Protein AF-A0A9D4QXR5-F1 (afdb_monomer_lite)

Secondary structure (DSSP, 8-state):
-EEEEEEEEEPPPEEEEEEEEEPPPEEEEEEEEEPPPEEEEEEEEEPPPEEEESSEEEPPPEEEEEEE--

Foldseek 3Di:
DAEEEDAEEEDEAAEEEEAEDEDEAAAYEHAEYEDHAYHEEHAEYEDHHYHYDHDYYDDHNYHYHHDYDD

pLDDT: mean 74.31, std 4.17, range [56.75, 82.5]

Structure (mmCIF, N/CA/C/O backbone):
data_AF-A0A9D4QXR5-F1
#
_entry.id   AF-A0A9D4QXR5-F1
#
loop_
_atom_site.group_PDB
_atom_site.id
_atom_site.type_symbol
_atom_site.label_atom_id
_atom_site.label_alt_id
_atom_site.label_comp_id
_atom_site.label_asym_id
_atom_site.label_entity_id
_atom_site.label_seq_id
_atom_site.pdbx_PDB_ins_code
_atom_site.Cartn_x
_atom_site.Cartn_y
_atom_site.Cartn_z
_atom_site.occupancy
_atom_site.B_iso_or_equiv
_atom_site.auth_seq_id
_atom_site.auth_comp_id
_atom_site.auth_asym_id
_atom_site.auth_atom_id
_atom_site.pdbx_PDB_model_num
ATOM 1 N N . MET A 1 1 ? 3.053 10.323 2.433 1.00 71.94 1 MET A N 1
ATOM 2 C CA . MET A 1 1 ? 3.072 9.925 1.011 1.00 71.94 1 MET A CA 1
ATOM 3 C C . MET A 1 1 ? 4.313 9.084 0.807 1.00 71.94 1 MET A C 1
ATOM 5 O O . MET A 1 1 ? 5.352 9.478 1.322 1.00 71.9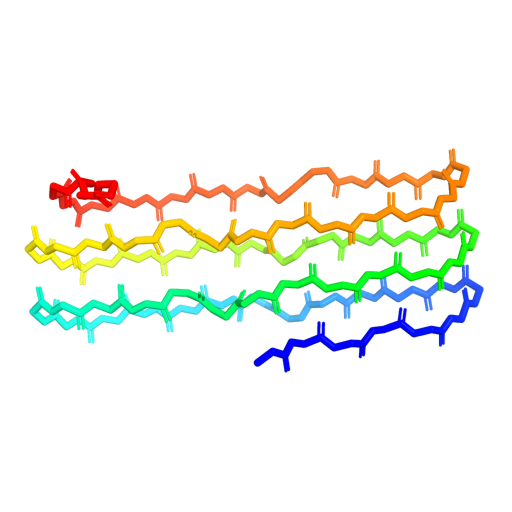4 1 MET A O 1
ATOM 9 N N . ILE A 1 2 ? 4.189 7.932 0.157 1.00 77.44 2 ILE A N 1
ATOM 10 C CA . ILE A 1 2 ? 5.320 7.082 -0.209 1.00 77.44 2 ILE A CA 1
ATOM 11 C C . ILE A 1 2 ? 5.498 7.186 -1.723 1.00 77.44 2 ILE A C 1
ATOM 13 O O . ILE A 1 2 ? 4.529 6.979 -2.449 1.00 77.44 2 ILE A O 1
ATOM 17 N N . ASP A 1 3 ? 6.707 7.532 -2.161 1.00 79.44 3 ASP A N 1
ATOM 18 C CA . ASP A 1 3 ? 7.088 7.641 -3.571 1.00 79.44 3 ASP A CA 1
ATOM 19 C C . ASP A 1 3 ? 8.181 6.610 -3.874 1.00 79.44 3 ASP A C 1
ATOM 21 O O . ASP A 1 3 ? 9.142 6.465 -3.111 1.00 79.44 3 ASP A O 1
ATOM 25 N N . CYS A 1 4 ? 8.004 5.846 -4.947 1.00 74.00 4 CYS A N 1
ATOM 26 C CA . CYS A 1 4 ? 8.938 4.819 -5.384 1.00 74.00 4 CYS A CA 1
ATOM 27 C C . CYS A 1 4 ? 9.182 4.930 -6.892 1.00 74.00 4 CYS A C 1
ATOM 29 O O . CYS A 1 4 ? 8.275 4.710 -7.697 1.00 74.00 4 CYS A O 1
ATOM 31 N N . ALA A 1 5 ? 10.438 5.169 -7.277 1.00 76.19 5 ALA A N 1
ATOM 32 C CA . ALA A 1 5 ? 10.865 5.227 -8.670 1.00 76.19 5 ALA A CA 1
ATOM 33 C C . ALA A 1 5 ? 12.015 4.244 -8.934 1.00 76.19 5 ALA A C 1
ATOM 35 O O . ALA A 1 5 ? 13.039 4.270 -8.250 1.00 76.19 5 ALA A O 1
ATOM 36 N N . GLY A 1 6 ? 11.873 3.366 -9.934 1.00 73.19 6 GLY A N 1
ATOM 37 C CA . GLY A 1 6 ? 12.947 2.431 -10.285 1.00 73.19 6 GLY A CA 1
ATOM 38 C C . GLY A 1 6 ? 12.540 1.239 -11.152 1.00 73.19 6 GLY A C 1
ATOM 39 O O . GLY A 1 6 ? 11.424 1.136 -11.656 1.00 73.19 6 GLY A O 1
ATOM 40 N N . LYS A 1 7 ? 13.476 0.304 -11.364 1.00 74.25 7 LYS A N 1
ATOM 41 C CA . LYS A 1 7 ? 13.196 -0.930 -12.125 1.00 74.25 7 LYS A CA 1
ATOM 42 C C . LYS A 1 7 ? 12.322 -1.908 -11.336 1.00 74.25 7 LYS A C 1
ATOM 44 O O . LYS A 1 7 ? 11.422 -2.498 -11.927 1.00 74.25 7 LYS A O 1
ATOM 49 N N . ALA A 1 8 ? 12.617 -2.071 -10.051 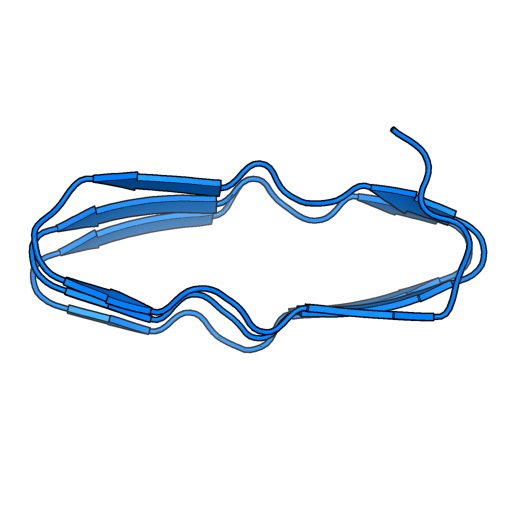1.00 74.94 8 ALA A N 1
ATOM 50 C CA . ALA A 1 8 ? 11.929 -2.959 -9.127 1.00 74.94 8 ALA A CA 1
ATOM 51 C C . 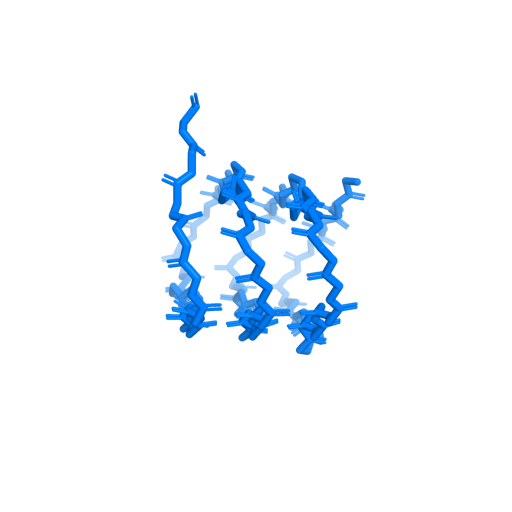ALA A 1 8 ? 11.881 -2.300 -7.744 1.00 74.94 8 ALA A C 1
ATOM 53 O O . ALA A 1 8 ? 12.913 -1.814 -7.281 1.00 74.94 8 ALA A O 1
ATOM 54 N N . TYR A 1 9 ? 10.712 -2.289 -7.103 1.00 73.44 9 TYR A N 1
ATOM 55 C CA . TYR A 1 9 ? 10.560 -1.812 -5.727 1.00 73.44 9 TYR A CA 1
ATOM 56 C C . TYR A 1 9 ? 9.628 -2.732 -4.935 1.00 73.44 9 TYR A C 1
ATOM 58 O O . TYR A 1 9 ? 8.611 -3.199 -5.456 1.00 73.44 9 TYR A O 1
ATOM 66 N N . GLN A 1 10 ? 9.981 -2.982 -3.676 1.00 77.19 10 GLN A N 1
ATOM 67 C CA . GLN A 1 10 ? 9.119 -3.650 -2.705 1.00 77.19 10 GLN A CA 1
ATOM 68 C C . GLN A 1 10 ? 8.889 -2.708 -1.534 1.00 77.19 10 GLN A C 1
ATOM 70 O O . GLN A 1 10 ? 9.836 -2.243 -0.901 1.00 77.19 10 GLN A O 1
ATOM 75 N N . LEU A 1 11 ? 7.621 -2.418 -1.269 1.00 75.06 11 LEU A N 1
ATOM 76 C CA . LEU A 1 11 ? 7.225 -1.600 -0.134 1.00 75.06 11 LEU A CA 1
ATOM 77 C C . LEU A 1 11 ? 7.061 -2.474 1.120 1.00 75.06 11 LEU A C 1
ATOM 79 O O . LEU A 1 11 ? 6.489 -3.564 1.027 1.00 75.06 11 LEU A O 1
ATOM 83 N N . PRO A 1 12 ? 7.540 -2.021 2.294 1.00 77.06 12 PRO A N 1
ATOM 84 C CA . PRO A 1 12 ? 7.387 -2.762 3.543 1.00 77.06 12 PRO A CA 1
ATOM 85 C C . PRO A 1 12 ? 5.922 -2.812 3.990 1.00 77.06 12 PRO A C 1
ATOM 87 O O . PRO A 1 12 ? 5.138 -1.926 3.652 1.00 77.06 12 PRO A O 1
ATOM 90 N N . LYS A 1 13 ? 5.557 -3.821 4.794 1.00 81.31 13 LYS A N 1
ATOM 91 C CA . LYS A 1 13 ? 4.223 -3.903 5.414 1.00 81.31 13 LYS A CA 1
ATOM 92 C C . LYS A 1 13 ? 3.926 -2.607 6.180 1.00 81.31 13 LYS A C 1
ATOM 94 O O . LYS A 1 13 ? 4.769 -2.125 6.934 1.00 81.31 13 LYS A O 1
ATOM 99 N N . ILE A 1 14 ? 2.721 -2.077 5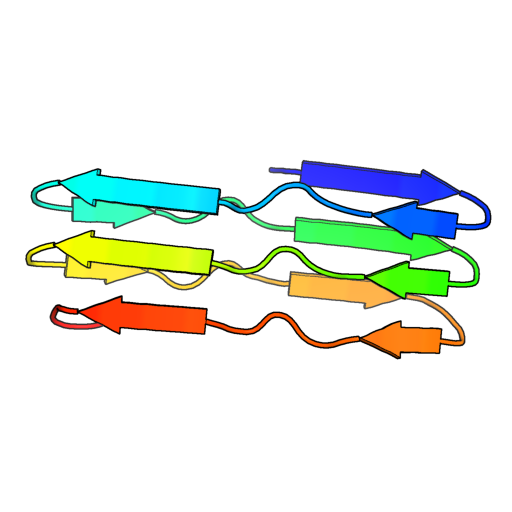.999 1.00 79.12 14 ILE A N 1
ATOM 100 C CA . ILE A 1 14 ? 2.189 -0.961 6.780 1.00 79.12 14 ILE A CA 1
ATOM 101 C C . ILE A 1 14 ? 1.243 -1.555 7.823 1.00 79.12 14 ILE A C 1
ATOM 103 O O . ILE A 1 14 ? 0.289 -2.239 7.461 1.00 79.12 14 ILE A O 1
ATOM 107 N N . ASP A 1 15 ? 1.521 -1.305 9.099 1.00 78.88 15 ASP A N 1
ATOM 108 C CA . ASP A 1 15 ? 0.688 -1.727 10.229 1.00 78.88 15 ASP A CA 1
ATOM 109 C C . ASP A 1 15 ? 0.267 -0.491 11.028 1.00 78.88 15 ASP A C 1
ATOM 111 O O . ASP A 1 15 ? 1.098 0.362 11.358 1.00 78.88 15 ASP A O 1
ATOM 115 N N . CYS A 1 16 ? -1.033 -0.338 11.258 1.00 71.56 16 CYS A N 1
ATOM 116 C CA . CYS A 1 16 ? -1.622 0.837 11.888 1.00 71.56 16 CYS A CA 1
ATOM 117 C C . CYS A 1 16 ? -2.631 0.417 12.961 1.00 71.56 16 CYS A C 1
ATOM 119 O O . CYS A 1 16 ? -3.684 -0.142 12.659 1.00 71.56 16 CYS A O 1
ATOM 121 N N . VAL A 1 17 ? -2.354 0.764 14.220 1.00 74.94 17 VAL A N 1
ATOM 122 C CA . VAL A 1 17 ? -3.237 0.472 15.359 1.00 74.94 17 VAL A CA 1
ATOM 123 C C . VAL A 1 17 ? -3.626 1.774 16.055 1.00 74.94 17 VAL A C 1
ATOM 125 O O . VAL A 1 17 ? -2.764 2.539 16.487 1.00 74.94 17 VAL A O 1
ATOM 128 N N . GLY A 1 18 ? -4.927 2.054 16.176 1.00 70.62 18 GLY A N 1
ATOM 129 C CA . GLY A 1 18 ? -5.387 3.286 16.824 1.00 70.62 18 GLY A CA 1
ATOM 130 C C . GLY A 1 18 ? -6.877 3.587 16.665 1.00 70.62 18 GLY A C 1
ATOM 131 O O . GLY A 1 18 ? -7.640 2.820 16.092 1.00 70.62 18 GLY A O 1
ATOM 132 N N . LYS A 1 19 ? -7.337 4.729 17.196 1.00 70.31 19 LYS A N 1
ATOM 133 C CA . LYS A 1 19 ? -8.756 5.129 17.079 1.00 70.31 19 LYS A CA 1
ATOM 134 C C . LYS A 1 19 ? -9.129 5.549 15.656 1.00 70.31 19 LYS A C 1
ATOM 136 O O . LYS A 1 19 ? -10.192 5.159 15.179 1.00 70.31 19 LYS A O 1
ATOM 141 N N . ALA A 1 20 ? -8.273 6.343 15.024 1.00 69.19 20 ALA A N 1
ATOM 142 C CA . ALA A 1 20 ? -8.430 6.834 13.666 1.00 69.19 20 ALA A CA 1
ATOM 143 C C . ALA A 1 20 ? -7.059 6.851 12.990 1.00 69.19 20 ALA A C 1
ATOM 145 O O . ALA A 1 20 ? -6.096 7.314 13.605 1.00 69.19 20 ALA A O 1
ATOM 146 N N . TYR A 1 21 ? -6.974 6.355 11.757 1.00 72.19 21 TYR A N 1
ATOM 147 C CA . TYR A 1 21 ? -5.736 6.403 10.983 1.00 72.19 21 TYR A CA 1
ATOM 148 C C . TYR A 1 21 ? -6.002 6.736 9.515 1.00 72.19 21 TYR A C 1
ATOM 150 O O . TYR A 1 21 ? -6.972 6.262 8.918 1.00 72.19 21 TYR A O 1
ATOM 158 N N . GLN A 1 22 ? -5.122 7.551 8.939 1.00 74.12 22 GLN A N 1
ATOM 159 C CA . GLN A 1 22 ? -5.092 7.830 7.508 1.00 74.12 22 GLN A CA 1
ATOM 160 C C . GLN A 1 22 ? -3.885 7.128 6.906 1.00 74.12 22 GLN A C 1
ATOM 162 O O . GLN A 1 22 ? -2.742 7.427 7.254 1.00 74.12 22 GLN A O 1
ATOM 167 N N . LEU A 1 23 ? -4.140 6.178 6.011 1.00 76.12 23 LEU A N 1
ATOM 168 C CA . LEU A 1 23 ? -3.070 5.477 5.319 1.00 76.12 23 LEU A CA 1
ATOM 169 C C . LEU A 1 23 ? -2.396 6.420 4.306 1.00 76.12 23 LEU A C 1
ATOM 171 O O . LEU A 1 23 ? -3.072 7.220 3.651 1.00 76.12 23 LEU A O 1
ATOM 175 N N . PRO A 1 24 ? -1.061 6.365 4.165 1.00 74.62 24 PRO A N 1
ATOM 176 C CA . PRO A 1 24 ? -0.342 7.278 3.288 1.00 74.62 24 PRO A CA 1
ATOM 177 C C . PRO A 1 24 ? -0.712 7.039 1.819 1.00 74.62 24 PRO A C 1
ATOM 179 O O . PRO A 1 24 ? -0.793 5.897 1.381 1.00 74.62 24 PRO A O 1
ATOM 182 N N . LYS A 1 25 ? -0.844 8.114 1.025 1.00 82.50 25 LYS A N 1
ATOM 183 C CA . LYS A 1 25 ? -0.872 8.004 -0.447 1.00 82.50 25 LYS A CA 1
ATOM 184 C C . LYS A 1 25 ? 0.380 7.259 -0.923 1.00 82.50 25 LYS A C 1
ATOM 186 O O . LYS A 1 25 ? 1.478 7.611 -0.479 1.00 82.50 25 LYS A O 1
ATOM 191 N N . ILE A 1 26 ? 0.208 6.297 -1.824 1.00 80.12 26 ILE A N 1
ATOM 192 C CA . ILE A 1 26 ? 1.294 5.550 -2.463 1.00 80.12 26 ILE A CA 1
ATOM 193 C C . ILE A 1 26 ? 1.337 5.939 -3.940 1.00 80.12 26 ILE A C 1
ATOM 195 O O . ILE A 1 26 ? 0.312 5.894 -4.619 1.00 80.12 26 ILE A O 1
ATOM 199 N N . ASP A 1 27 ? 2.516 6.339 -4.403 1.00 81.62 27 ASP A N 1
ATOM 200 C CA . ASP A 1 27 ? 2.800 6.720 -5.785 1.00 81.62 27 ASP A CA 1
ATOM 201 C C . ASP A 1 27 ? 4.007 5.912 -6.274 1.00 81.62 27 ASP A C 1
ATOM 203 O O . ASP A 1 27 ? 5.048 5.885 -5.613 1.00 81.62 27 ASP A O 1
ATOM 207 N N . CYS A 1 28 ? 3.858 5.159 -7.361 1.00 74.56 28 CYS A N 1
ATOM 208 C CA . CYS A 1 28 ? 4.901 4.257 -7.852 1.00 74.56 28 CYS A CA 1
ATOM 209 C C . CYS A 1 28 ? 5.054 4.343 -9.373 1.00 74.56 28 CYS A C 1
ATOM 211 O O . CYS A 1 28 ? 4.100 4.121 -10.120 1.00 74.56 28 CYS A O 1
ATOM 213 N N . ALA A 1 29 ? 6.283 4.561 -9.845 1.00 76.88 29 ALA A N 1
ATOM 214 C CA . ALA A 1 29 ? 6.615 4.634 -11.267 1.00 76.88 29 ALA A CA 1
ATOM 215 C C . ALA A 1 29 ? 7.814 3.735 -11.617 1.00 76.88 29 ALA A C 1
ATOM 217 O O . ALA A 1 29 ? 8.870 3.782 -10.981 1.00 76.88 29 ALA A O 1
ATOM 218 N N . GLY A 1 30 ? 7.685 2.892 -12.648 1.00 73.56 30 GLY A N 1
ATOM 219 C CA . GLY A 1 30 ? 8.722 1.891 -12.942 1.00 73.56 30 GLY A CA 1
ATOM 220 C C . GLY A 1 30 ? 8.265 0.674 -13.746 1.00 73.56 30 GLY A C 1
ATOM 221 O O . GLY A 1 30 ? 7.167 0.648 -14.290 1.00 73.56 30 GLY A O 1
ATOM 222 N N . LYS A 1 31 ? 9.115 -0.359 -13.844 1.00 75.12 31 LYS A N 1
ATOM 223 C CA . LYS A 1 31 ? 8.783 -1.589 -14.598 1.00 75.12 31 LYS A CA 1
ATOM 224 C C . LYS A 1 31 ? 8.004 -2.612 -13.773 1.00 75.12 31 LYS A C 1
ATOM 226 O O . LYS A 1 31 ? 7.070 -3.202 -14.314 1.00 75.12 31 LYS A O 1
ATOM 231 N N . ALA A 1 32 ? 8.422 -2.832 -12.528 1.00 74.00 32 ALA A N 1
ATOM 232 C CA . ALA A 1 32 ? 7.833 -3.801 -11.615 1.00 74.00 32 ALA A CA 1
ATOM 233 C C . ALA A 1 32 ? 7.753 -3.247 -10.184 1.00 74.00 32 ALA A C 1
ATOM 235 O O . ALA A 1 32 ? 8.734 -2.696 -9.687 1.00 74.00 32 ALA A O 1
ATOM 236 N N . TYR A 1 33 ? 6.628 -3.431 -9.494 1.00 73.38 33 TYR A N 1
ATOM 237 C CA . TYR A 1 33 ? 6.523 -3.138 -8.057 1.00 73.38 33 TYR A CA 1
ATOM 238 C C . TYR A 1 33 ? 5.567 -4.089 -7.353 1.00 73.38 33 TYR A C 1
ATOM 240 O O . TYR A 1 33 ? 4.577 -4.558 -7.922 1.00 73.38 33 TYR A O 1
ATOM 248 N N . GLN A 1 34 ? 5.870 -4.334 -6.082 1.00 74.31 34 GLN A N 1
ATOM 249 C CA . GLN A 1 34 ? 4.945 -4.958 -5.150 1.00 74.31 34 GLN A CA 1
ATOM 250 C C . GLN A 1 34 ? 4.517 -3.931 -4.111 1.00 74.31 34 GLN A C 1
ATOM 252 O O . GLN A 1 34 ? 5.344 -3.362 -3.392 1.00 74.31 34 GLN A O 1
ATOM 257 N N . LEU A 1 35 ? 3.210 -3.692 -4.077 1.00 73.31 35 LEU A N 1
ATOM 258 C CA . LEU A 1 35 ? 2.584 -2.801 -3.117 1.00 73.31 35 LEU A CA 1
ATOM 259 C C . LEU A 1 35 ? 2.569 -3.436 -1.719 1.00 73.31 35 LEU A C 1
ATOM 261 O O . LEU A 1 35 ? 2.567 -4.665 -1.601 1.00 73.31 35 LEU A O 1
ATOM 265 N N . PRO A 1 36 ? 2.579 -2.613 -0.657 1.00 77.06 36 PRO A N 1
ATOM 266 C CA . PRO A 1 36 ? 2.709 -3.113 0.698 1.00 77.06 36 PRO A CA 1
ATOM 267 C C . PRO A 1 36 ? 1.453 -3.869 1.116 1.00 77.06 36 PRO A C 1
ATOM 269 O O . PRO A 1 36 ? 0.340 -3.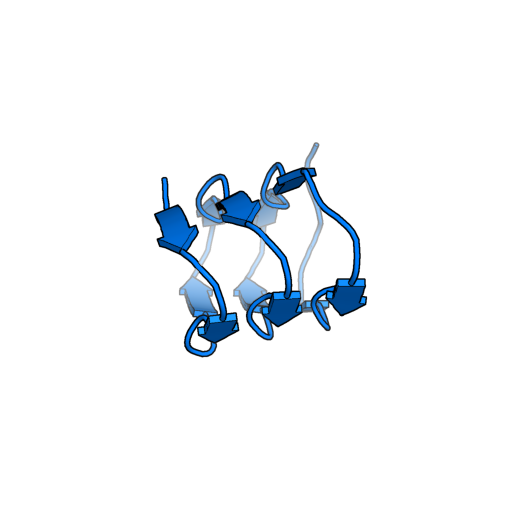516 0.731 1.00 77.06 36 PRO A O 1
ATOM 272 N N . MET A 1 37 ? 1.618 -4.876 1.971 1.00 80.12 37 MET A N 1
ATOM 273 C CA . MET A 1 37 ? 0.484 -5.361 2.748 1.00 80.12 37 MET A CA 1
ATOM 274 C C . MET A 1 37 ? 0.102 -4.278 3.756 1.00 80.12 37 MET A C 1
ATOM 276 O O . MET A 1 37 ? 0.969 -3.746 4.451 1.00 80.12 37 MET A O 1
ATOM 280 N N . ILE A 1 38 ? -1.182 -3.952 3.812 1.00 79.06 38 ILE A N 1
ATOM 281 C CA . ILE A 1 38 ? -1.725 -2.962 4.731 1.00 79.06 38 ILE A CA 1
ATOM 282 C C . ILE A 1 38 ? -2.576 -3.694 5.751 1.00 79.06 38 ILE A C 1
ATOM 284 O O . ILE A 1 38 ? -3.503 -4.408 5.381 1.00 79.06 38 ILE A O 1
ATOM 288 N N . ASP A 1 39 ? -2.247 -3.497 7.016 1.00 78.75 39 ASP A N 1
ATOM 289 C CA . ASP A 1 39 ? -2.966 -4.030 8.161 1.00 78.75 39 ASP A CA 1
ATOM 290 C C . ASP A 1 39 ? -3.400 -2.851 9.032 1.00 78.75 39 ASP A C 1
ATOM 292 O O . ASP A 1 39 ? -2.604 -1.955 9.330 1.00 78.75 39 ASP A O 1
ATOM 296 N N . SER A 1 40 ? -4.687 -2.753 9.341 1.00 74.19 40 SER A N 1
ATOM 297 C CA . SER A 1 40 ? -5.214 -1.633 10.118 1.00 74.19 40 SER A CA 1
ATOM 298 C C . SER A 1 40 ? -6.280 -2.088 11.099 1.00 74.19 40 SER A C 1
ATOM 300 O O . SER A 1 40 ? -7.332 -2.585 10.707 1.00 74.19 40 SER A O 1
ATOM 302 N N . ALA A 1 41 ? -6.045 -1.844 12.385 1.00 74.88 41 ALA A N 1
ATOM 303 C CA . ALA A 1 41 ? -6.975 -2.169 13.459 1.00 74.88 41 ALA A CA 1
ATOM 304 C C . ALA A 1 41 ? -7.390 -0.891 14.203 1.00 74.88 41 ALA A C 1
ATOM 306 O O . ALA A 1 41 ? -6.580 -0.237 14.868 1.00 74.88 41 ALA A O 1
ATOM 307 N N . GLY A 1 42 ? -8.668 -0.516 14.099 1.00 73.19 42 GLY A N 1
ATOM 308 C CA . GLY A 1 42 ? -9.158 0.724 14.693 1.00 73.19 42 GLY A CA 1
ATOM 309 C C . GLY A 1 42 ? -10.656 0.966 14.562 1.00 73.19 42 GLY A C 1
ATOM 310 O O . GLY A 1 42 ? -11.388 0.181 13.973 1.00 73.19 42 GLY A O 1
ATOM 311 N N . LYS A 1 43 ? -11.158 2.074 15.123 1.00 73.38 43 LYS A N 1
ATOM 312 C CA . LYS A 1 43 ? -12.583 2.434 14.966 1.00 73.38 43 LYS A CA 1
ATOM 313 C C . LYS A 1 43 ? -12.876 3.014 13.586 1.00 73.38 43 LYS A C 1
ATOM 315 O O . LYS A 1 43 ? -13.942 2.736 13.043 1.00 73.38 43 LYS A O 1
ATOM 320 N N . ALA A 1 44 ? -11.953 3.813 13.059 1.00 70.69 44 ALA A N 1
ATOM 321 C CA . ALA A 1 44 ? -12.080 4.502 11.785 1.00 70.69 44 ALA A CA 1
ATOM 322 C C . ALA A 1 44 ? -10.772 4.419 10.986 1.00 70.69 44 ALA A C 1
ATOM 324 O O . ALA A 1 44 ? -9.697 4.656 11.538 1.00 70.69 44 ALA A O 1
ATOM 325 N N . TYR A 1 45 ? -10.859 4.137 9.689 1.00 73.38 45 TYR A N 1
ATOM 326 C CA . TYR A 1 45 ? -9.718 4.224 8.776 1.00 73.38 45 TYR A CA 1
ATOM 327 C C . TYR A 1 45 ? -10.125 4.838 7.435 1.00 73.38 45 TYR A C 1
ATOM 329 O O . TYR A 1 45 ? -11.270 4.688 6.999 1.00 73.38 45 TYR A O 1
ATOM 337 N N . GLN A 1 46 ? -9.169 5.509 6.788 1.00 75.12 46 GLN A N 1
ATOM 338 C CA . GLN A 1 46 ? -9.259 5.914 5.385 1.00 75.12 46 GLN A CA 1
ATOM 339 C C . GLN A 1 46 ? -8.245 5.137 4.549 1.00 75.12 46 GLN A C 1
ATOM 341 O O . GLN A 1 46 ? -7.063 5.066 4.900 1.00 75.12 46 GLN A O 1
ATOM 346 N N . PHE A 1 47 ? -8.716 4.570 3.438 1.00 71.81 47 PHE A N 1
ATOM 347 C CA . PHE A 1 47 ? -7.869 3.846 2.496 1.00 71.81 47 PHE A CA 1
ATOM 348 C C . PHE A 1 47 ? -6.877 4.784 1.797 1.00 71.81 47 PHE A C 1
ATOM 350 O O . PHE A 1 47 ? -7.208 5.938 1.510 1.00 71.81 47 PHE A O 1
ATOM 357 N N . PRO A 1 48 ? -5.665 4.298 1.478 1.00 75.56 48 PRO A N 1
ATOM 358 C CA . PRO A 1 48 ? -4.699 5.086 0.746 1.00 75.56 48 PRO A CA 1
ATOM 359 C C . PRO A 1 48 ? -5.177 5.257 -0.692 1.00 75.56 48 PRO A C 1
ATOM 361 O O . PRO A 1 48 ? -5.711 4.334 -1.311 1.00 75.56 48 PRO A O 1
ATOM 364 N N . LYS A 1 49 ? -4.903 6.424 -1.267 1.00 80.75 49 LYS A N 1
ATOM 365 C CA . LYS A 1 49 ? -4.919 6.561 -2.720 1.00 80.75 49 LYS A CA 1
ATOM 366 C C . LYS A 1 49 ? -3.644 5.922 -3.265 1.00 80.75 49 LYS A C 1
ATOM 368 O O . LYS A 1 49 ? -2.549 6.285 -2.834 1.00 80.75 49 LYS A O 1
ATOM 373 N N . ILE A 1 50 ? -3.802 4.977 -4.183 1.00 76.62 50 ILE A N 1
ATOM 374 C CA . ILE A 1 50 ? -2.697 4.251 -4.806 1.00 76.62 50 ILE A CA 1
ATOM 375 C C . ILE A 1 50 ? -2.678 4.609 -6.284 1.00 76.62 50 ILE A C 1
ATOM 377 O O . ILE A 1 50 ? -3.673 4.403 -6.977 1.00 76.62 50 ILE A O 1
ATOM 381 N N . ASP A 1 51 ? -1.558 5.159 -6.732 1.00 78.62 51 ASP A N 1
ATOM 382 C CA . ASP A 1 51 ? -1.287 5.464 -8.131 1.00 78.62 51 ASP A CA 1
ATOM 383 C C . ASP A 1 51 ? -0.018 4.718 -8.555 1.00 78.62 51 ASP A C 1
ATOM 385 O O . ASP A 1 51 ? 1.000 4.758 -7.863 1.00 78.62 51 ASP A O 1
ATOM 389 N N . CYS A 1 52 ? -0.105 3.933 -9.624 1.00 70.88 52 CYS A N 1
ATOM 390 C CA . CYS A 1 52 ? 0.960 3.030 -10.056 1.00 70.88 52 CYS A CA 1
ATOM 391 C C . CYS A 1 52 ? 1.030 3.004 -11.581 1.00 70.88 52 CYS A C 1
ATOM 393 O O . CYS A 1 52 ? 0.072 2.597 -12.239 1.00 70.88 52 CYS A O 1
ATOM 395 N N . VAL A 1 53 ? 2.178 3.387 -12.145 1.00 72.69 53 VAL A N 1
ATOM 396 C CA . VAL A 1 53 ? 2.357 3.531 -13.599 1.00 72.69 53 VAL A CA 1
ATOM 397 C C . VAL A 1 53 ? 3.486 2.643 -14.115 1.00 72.69 53 VAL A C 1
ATOM 399 O O . VAL A 1 53 ? 4.672 2.888 -13.851 1.00 72.69 53 VAL A O 1
ATOM 402 N N . GLY A 1 54 ? 3.124 1.583 -14.857 1.00 71.06 54 GLY A N 1
ATOM 403 C CA . GLY A 1 54 ? 4.072 0.643 -15.469 1.00 71.06 54 GLY A CA 1
ATOM 404 C C . GLY A 1 54 ? 3.532 -0.761 -15.750 1.00 71.06 54 GLY A C 1
ATOM 405 O O . GLY A 1 54 ? 2.329 -0.995 -15.742 1.00 71.06 54 GLY A O 1
ATOM 406 N N . LYS A 1 55 ? 4.437 -1.681 -16.120 1.00 71.12 55 LYS A N 1
ATOM 407 C CA . LYS A 1 55 ? 4.077 -2.925 -16.832 1.00 71.12 55 LYS A CA 1
ATOM 408 C C . LYS A 1 55 ? 3.626 -4.075 -15.936 1.00 71.12 55 LYS A C 1
ATOM 410 O O . LYS A 1 55 ? 2.821 -4.885 -16.380 1.00 71.12 55 LYS A O 1
ATOM 415 N N . ALA A 1 56 ? 4.183 -4.191 -14.735 1.00 72.38 56 ALA A N 1
ATOM 416 C CA . ALA A 1 56 ? 3.882 -5.283 -13.821 1.00 72.38 56 ALA A CA 1
ATOM 417 C C . ALA A 1 56 ? 3.703 -4.737 -12.405 1.00 72.38 56 ALA A C 1
ATOM 419 O O . ALA A 1 56 ? 4.622 -4.161 -11.831 1.00 72.38 56 ALA A O 1
ATOM 420 N N . TYR A 1 57 ? 2.526 -4.940 -11.828 1.00 68.75 57 TYR A N 1
ATOM 421 C CA . TYR A 1 57 ? 2.253 -4.575 -10.446 1.00 68.75 57 TYR A CA 1
ATOM 422 C C . TYR A 1 57 ? 1.512 -5.699 -9.745 1.00 68.75 57 TYR A C 1
ATOM 424 O O . TYR A 1 57 ? 0.705 -6.405 -10.351 1.00 68.75 57 TYR A O 1
ATOM 432 N N . GLN A 1 58 ? 1.791 -5.860 -8.457 1.00 73.88 58 GLN A N 1
ATOM 433 C CA . GLN A 1 58 ? 0.935 -6.639 -7.574 1.00 73.88 58 GLN A CA 1
ATOM 434 C C . GLN A 1 58 ? 0.156 -5.693 -6.676 1.00 73.88 58 GLN A C 1
ATOM 436 O O . GLN A 1 58 ? 0.731 -4.788 -6.070 1.00 73.88 58 GLN A O 1
ATOM 441 N N . LEU A 1 59 ? -1.159 -5.903 -6.631 1.00 68.31 59 LEU A N 1
ATOM 442 C CA . LEU A 1 59 ? -2.061 -5.150 -5.772 1.00 68.31 59 LEU A CA 1
ATOM 443 C C . LEU A 1 59 ? -1.756 -5.439 -4.294 1.00 68.31 59 LEU A C 1
ATOM 445 O O . LEU A 1 59 ? -1.360 -6.560 -3.960 1.00 68.31 59 LEU A O 1
ATOM 449 N N . PRO A 1 60 ? -1.945 -4.449 -3.408 1.00 73.19 60 PRO A N 1
ATOM 450 C CA . PRO A 1 60 ? -1.722 -4.641 -1.991 1.00 73.19 60 PRO A CA 1
ATOM 451 C C . PRO A 1 60 ? -2.801 -5.560 -1.439 1.00 73.19 60 PRO A C 1
ATOM 453 O O . PRO A 1 60 ? -3.975 -5.469 -1.806 1.00 73.19 60 PRO A O 1
ATOM 456 N N . LYS A 1 61 ? -2.412 -6.416 -0.499 1.00 78.88 61 LYS A N 1
ATOM 457 C CA . LYS A 1 61 ? -3.386 -7.069 0.368 1.00 78.88 61 LYS A CA 1
ATOM 458 C C . LYS A 1 61 ? -3.729 -6.093 1.485 1.00 78.88 61 LYS A C 1
ATOM 460 O O . LYS A 1 61 ? -2.829 -5.669 2.207 1.00 78.88 61 LYS A O 1
ATOM 465 N N . ILE A 1 62 ? -5.003 -5.737 1.604 1.00 74.69 62 ILE A N 1
ATOM 466 C CA . ILE A 1 62 ? -5.481 -4.828 2.642 1.00 74.69 62 ILE A CA 1
ATOM 467 C C . ILE A 1 62 ? -6.368 -5.616 3.603 1.00 74.69 62 ILE A C 1
ATOM 469 O O . ILE A 1 62 ? -7.375 -6.183 3.182 1.00 74.69 62 ILE A O 1
ATOM 473 N N . ASP A 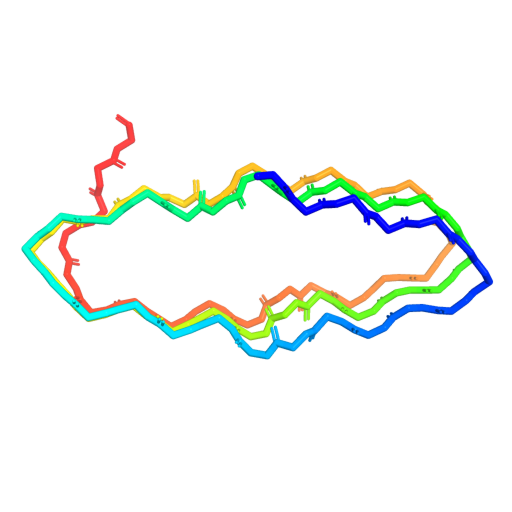1 63 ? -5.968 -5.665 4.868 1.00 79.00 63 ASP A N 1
ATOM 474 C CA . ASP A 1 63 ? -6.731 -6.228 5.976 1.00 79.00 63 ASP A CA 1
ATOM 475 C C . ASP A 1 63 ? -7.055 -5.097 6.955 1.00 79.00 63 ASP A C 1
ATOM 477 O O . ASP A 1 63 ? -6.168 -4.366 7.399 1.00 79.00 63 ASP A O 1
ATOM 481 N N . CYS A 1 64 ? -8.338 -4.860 7.206 1.00 70.19 64 CYS A N 1
ATOM 482 C CA . CYS A 1 64 ? -8.783 -3.735 8.016 1.00 70.19 64 CYS A CA 1
ATOM 483 C C . CYS A 1 64 ? -9.927 -4.153 8.934 1.00 70.19 64 CYS A C 1
ATOM 485 O O . CYS A 1 64 ? -11.013 -4.516 8.478 1.00 70.19 64 CYS A O 1
ATOM 487 N N . VAL A 1 65 ? -9.713 -4.009 10.238 1.00 74.88 65 VAL A N 1
ATOM 488 C CA . VAL A 1 65 ? -10.702 -4.277 11.281 1.00 74.88 65 VAL A CA 1
ATOM 489 C C . VAL A 1 65 ? -11.171 -2.939 11.847 1.00 74.88 65 VAL A C 1
ATOM 491 O O . VAL A 1 65 ? -10.447 -2.280 12.592 1.00 74.88 65 VAL A O 1
ATOM 494 N N . GLY A 1 66 ? -12.378 -2.514 11.461 1.00 73.25 66 GLY A N 1
ATOM 495 C CA . GLY A 1 66 ? -12.938 -1.209 11.823 1.00 73.25 66 GLY A CA 1
ATOM 496 C C . GLY A 1 66 ? -14.014 -0.721 10.856 1.00 73.25 66 GLY A C 1
ATOM 497 O O . GLY A 1 66 ? -14.340 -1.409 9.889 1.00 73.25 66 GLY A O 1
ATOM 498 N N . LYS A 1 67 ? -14.553 0.484 11.076 1.00 71.62 67 LYS A N 1
ATOM 499 C CA . LYS A 1 67 ? -15.397 1.144 10.069 1.00 71.62 67 LYS A CA 1
ATOM 500 C C . LYS A 1 67 ? -14.522 1.917 9.081 1.00 71.62 67 LYS A C 1
ATOM 502 O O . LYS A 1 67 ? -13.770 2.803 9.482 1.00 71.62 67 LYS A O 1
ATOM 507 N N . ALA A 1 68 ? -14.660 1.608 7.794 1.00 66.25 68 ALA A N 1
ATOM 508 C CA . ALA A 1 68 ? -14.152 2.468 6.734 1.00 66.25 68 ALA A CA 1
ATOM 509 C C . ALA A 1 68 ? -14.982 3.756 6.706 1.00 66.25 68 ALA A C 1
ATOM 511 O O . ALA A 1 68 ? -16.214 3.698 6.690 1.00 66.25 68 ALA A O 1
ATOM 512 N N . TYR A 1 69 ? -14.316 4.903 6.681 1.00 64.38 69 TYR A N 1
ATOM 513 C CA . TYR A 1 69 ? -14.949 6.174 6.348 1.00 64.38 69 TYR A CA 1
ATOM 514 C C . TYR A 1 69 ? -14.305 6.670 5.052 1.00 64.38 69 TYR A C 1
ATOM 516 O O . TYR A 1 69 ? -13.096 6.525 4.883 1.00 64.38 69 TYR A O 1
ATOM 524 N N . GLN A 1 70 ? -15.114 7.151 4.107 1.00 56.75 70 GLN A N 1
ATOM 525 C CA . GLN A 1 70 ? -14.640 7.715 2.839 1.00 56.75 70 GLN A CA 1
ATOM 526 C C . GLN A 1 70 ? -14.484 9.221 2.982 1.00 56.75 70 GLN A C 1
ATOM 528 O O . GLN A 1 70 ? -15.443 9.859 3.465 1.00 56.75 70 GLN A O 1
#

Radius of gyration: 12.61 Å; chains: 1; bounding box: 29×17×34 Å

Organism: Dreissena polymorpha (NCBI:txid45954)

Sequence (70 aa):
MIDCAGKAYQLPKIDCVGKAYQLPKIDCAGKAYQLPMIDSAGKAYQFPKIDCVGKAYQLPKIDCVGKAYQ